Protein AF-A0A452ZSL3-F1 (afdb_monomer_lite)

Sequence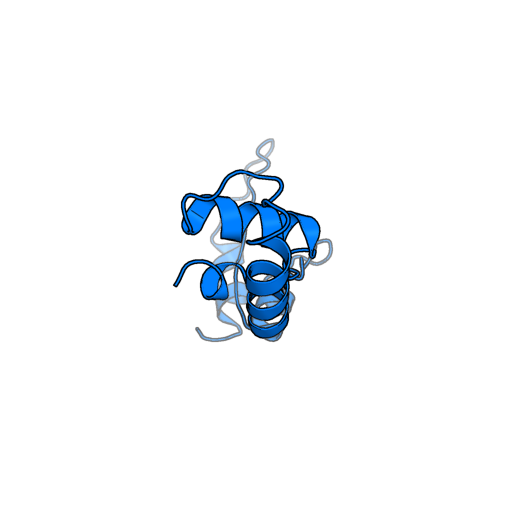 (92 aa):
MREDFWVDIKDAFPVIPGVDSRVLVTTARQTIAMKSSSRDGHVYVMRTLADDHSRQLFCEEASLVYPPSVGDTKLSSEVIKRCDGLPLALVT

Radius of gyration: 20.01 Å; chains: 1; bounding box: 42×24×55 Å

Secondary structure (DSSP, 8-state):
--TTHHHHHGGGS---TT---------S-HHHHHHHS-TT-----PPPPPHHHHHHHHHHHTT--SSPPHHHHHHHHHHHHHHTT-HHHH--

Structure (mmCIF, N/CA/C/O backbone):
data_AF-A0A452ZSL3-F1
#
_entry.id   AF-A0A452ZSL3-F1
#
loop_
_atom_site.group_PDB
_atom_site.id
_atom_site.type_symbol
_atom_site.label_atom_id
_atom_site.label_alt_id
_atom_site.label_comp_id
_atom_site.label_asym_id
_atom_site.label_entity_id
_atom_site.label_seq_id
_atom_site.pdbx_PDB_ins_code
_atom_site.Cartn_x
_atom_site.Cartn_y
_atom_site.Cartn_z
_atom_site.occupancy
_atom_site.B_iso_or_equiv
_atom_site.auth_seq_id
_atom_site.auth_comp_id
_atom_site.auth_asym_id
_atom_site.auth_atom_id
_atom_site.pdbx_PDB_model_num
ATOM 1 N N . MET A 1 1 ? -4.970 4.910 -17.205 1.00 58.59 1 MET A N 1
ATOM 2 C CA . MET A 1 1 ? -3.695 4.384 -17.741 1.00 58.59 1 MET A CA 1
ATOM 3 C C . MET A 1 1 ? -4.029 3.261 -18.709 1.00 58.59 1 MET A C 1
ATOM 5 O O . MET A 1 1 ? -4.824 2.406 -18.338 1.00 58.59 1 MET A O 1
ATOM 9 N N . ARG A 1 2 ? -3.519 3.296 -19.947 1.00 74.69 2 ARG A N 1
ATOM 10 C CA . ARG A 1 2 ? -3.645 2.151 -20.864 1.00 74.69 2 ARG A CA 1
ATOM 11 C C . ARG A 1 2 ? -2.842 0.993 -20.280 1.00 74.69 2 ARG A C 1
ATOM 13 O O . ARG A 1 2 ? -1.709 1.213 -19.869 1.00 74.69 2 ARG A O 1
ATOM 20 N N . GLU A 1 3 ? -3.433 -0.195 -20.203 1.00 74.81 3 GLU A N 1
ATOM 21 C CA . GLU A 1 3 ? -2.805 -1.328 -19.510 1.00 74.81 3 GLU A CA 1
ATOM 22 C C . GLU A 1 3 ? -1.483 -1.767 -20.146 1.00 74.81 3 GLU A C 1
ATOM 24 O O . GLU A 1 3 ? -0.608 -2.260 -19.443 1.00 74.81 3 GLU A O 1
ATOM 29 N N . ASP A 1 4 ? -1.326 -1.548 -21.450 1.00 80.75 4 ASP A N 1
ATOM 30 C CA . ASP A 1 4 ? -0.152 -1.990 -22.207 1.00 80.75 4 ASP A CA 1
ATOM 31 C C . ASP A 1 4 ? 0.940 -0.920 -22.298 1.00 80.75 4 ASP A C 1
ATOM 33 O O . ASP A 1 4 ? 2.030 -1.192 -22.782 1.00 80.75 4 ASP A O 1
ATOM 37 N N . PHE A 1 5 ? 0.700 0.280 -21.761 1.00 83.81 5 PHE A N 1
ATOM 38 C CA . PHE A 1 5 ? 1.647 1.394 -21.856 1.00 83.81 5 PHE A CA 1
ATOM 39 C C . PHE A 1 5 ? 3.012 1.079 -21.221 1.00 83.81 5 PHE A C 1
ATOM 41 O O . PHE A 1 5 ? 4.036 1.604 -21.650 1.00 83.81 5 PHE A O 1
ATOM 48 N N . TRP A 1 6 ? 3.042 0.205 -20.207 1.00 84.88 6 TRP A N 1
ATOM 49 C CA . TRP A 1 6 ? 4.303 -0.242 -19.618 1.00 84.88 6 TRP A CA 1
ATOM 50 C C . TRP A 1 6 ? 5.185 -1.007 -20.615 1.00 84.88 6 TRP A C 1
ATOM 52 O O . TRP A 1 6 ? 6.406 -0.870 -20.580 1.00 84.88 6 TRP A O 1
ATOM 62 N N . VAL A 1 7 ? 4.575 -1.794 -21.510 1.00 81.19 7 VAL A N 1
ATOM 63 C CA . VAL A 1 7 ? 5.296 -2.556 -22.539 1.00 81.19 7 VAL A CA 1
ATOM 64 C C . VAL A 1 7 ? 6.049 -1.609 -23.467 1.00 81.19 7 VAL A C 1
ATOM 66 O O . VAL A 1 7 ? 7.182 -1.911 -23.820 1.00 81.19 7 VAL A O 1
ATOM 69 N N . ASP A 1 8 ? 5.452 -0.458 -23.778 1.00 84.81 8 ASP A N 1
ATOM 70 C CA . ASP A 1 8 ? 6.039 0.546 -24.664 1.00 84.81 8 ASP A CA 1
ATOM 71 C C . ASP A 1 8 ? 7.144 1.363 -23.972 1.00 84.81 8 ASP A C 1
ATOM 73 O O . ASP A 1 8 ? 8.180 1.646 -24.567 1.00 84.81 8 ASP A O 1
ATOM 77 N N . ILE A 1 9 ? 6.940 1.767 -22.711 1.00 87.69 9 ILE A N 1
ATOM 78 C CA . ILE A 1 9 ? 7.862 2.693 -22.029 1.00 87.69 9 ILE A CA 1
ATOM 79 C C . ILE A 1 9 ? 9.083 2.006 -21.412 1.00 87.69 9 ILE A C 1
ATOM 81 O O . ILE A 1 9 ? 10.116 2.650 -21.245 1.00 87.69 9 ILE A O 1
ATOM 85 N N . LYS A 1 10 ? 8.998 0.715 -21.062 1.00 86.25 10 LYS A N 1
ATOM 86 C CA . LYS A 1 10 ? 10.094 0.025 -20.360 1.00 86.25 10 LYS A CA 1
ATOM 87 C C . LYS A 1 10 ? 11.401 0.012 -21.168 1.00 86.25 10 LYS A C 1
ATOM 89 O O . LYS A 1 10 ? 12.478 0.072 -20.586 1.00 86.25 10 LYS A O 1
ATOM 94 N N . ASP A 1 11 ? 11.300 -0.025 -22.494 1.00 87.25 11 ASP A N 1
ATOM 95 C CA . ASP A 1 11 ? 12.456 -0.090 -23.390 1.00 87.25 11 ASP A CA 1
ATOM 96 C C . ASP A 1 11 ? 13.090 1.298 -23.613 1.00 87.25 11 ASP A C 1
ATOM 98 O O . ASP A 1 11 ? 14.180 1.404 -24.171 1.00 87.25 11 ASP A O 1
ATOM 102 N N . ALA A 1 12 ? 12.444 2.373 -23.139 1.00 90.38 12 ALA A N 1
ATOM 103 C CA . ALA A 1 12 ? 13.012 3.719 -23.139 1.00 90.38 12 ALA A CA 1
ATOM 104 C C . ALA A 1 12 ? 14.004 3.949 -21.983 1.00 90.38 12 ALA A C 1
ATOM 106 O O . ALA A 1 12 ? 14.740 4.938 -21.997 1.00 90.38 12 ALA A O 1
ATOM 107 N N . PHE A 1 13 ? 14.033 3.069 -20.973 1.00 89.62 13 PHE A N 1
ATOM 108 C CA . PHE A 1 13 ? 14.983 3.186 -19.869 1.00 89.62 13 PHE A CA 1
ATOM 109 C C . PHE A 1 13 ? 16.390 2.745 -20.313 1.00 89.62 13 PHE A C 1
ATOM 111 O O . PHE A 1 13 ? 16.541 1.677 -20.910 1.00 89.62 13 PHE A O 1
ATOM 118 N N . PRO A 1 14 ? 17.443 3.531 -20.022 1.00 90.25 14 PRO A N 1
ATOM 119 C CA . PRO A 1 14 ? 18.797 3.197 -20.445 1.00 90.25 14 PRO A CA 1
ATOM 120 C C . PRO A 1 14 ? 19.332 1.969 -19.697 1.00 90.25 14 PRO A C 1
ATOM 122 O O . PRO A 1 14 ? 19.270 1.897 -18.470 1.00 90.25 14 PRO A O 1
ATOM 125 N N . VAL A 1 15 ? 19.932 1.033 -20.437 1.00 88.62 15 VAL A N 1
ATOM 126 C CA . VAL A 1 15 ? 20.639 -0.129 -19.880 1.00 88.62 15 VAL A CA 1
ATOM 127 C C . VAL A 1 15 ? 22.137 0.158 -19.905 1.00 88.62 15 VAL A C 1
ATOM 129 O O . VAL A 1 15 ? 22.782 0.063 -20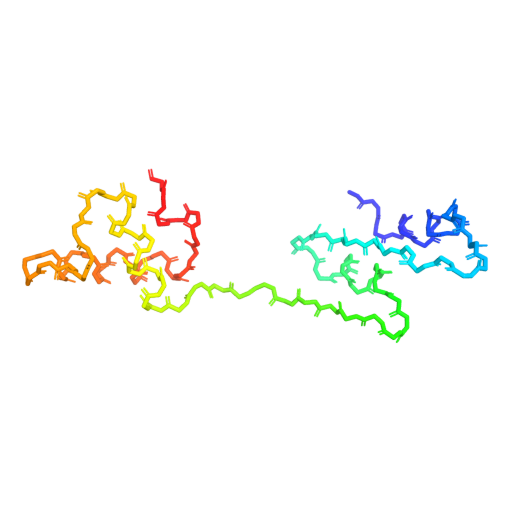.949 1.00 88.62 15 VAL A O 1
ATOM 132 N N . ILE A 1 16 ? 22.687 0.553 -18.755 1.00 93.69 16 ILE A N 1
ATOM 133 C CA . ILE A 1 16 ? 24.099 0.930 -18.612 1.00 93.69 16 ILE A CA 1
ATOM 134 C C . ILE A 1 16 ? 24.852 -0.201 -17.893 1.00 93.69 16 ILE A C 1
ATOM 136 O O . ILE A 1 16 ? 24.495 -0.536 -16.760 1.00 93.69 16 ILE A O 1
ATOM 140 N N . PRO A 1 17 ? 25.901 -0.791 -18.500 1.00 93.31 17 PRO A N 1
ATOM 141 C CA . PRO A 1 17 ? 26.702 -1.824 -17.849 1.00 93.31 17 PRO A CA 1
ATOM 142 C C . PRO A 1 17 ? 27.264 -1.360 -16.499 1.00 93.31 17 PRO A C 1
ATOM 144 O O . PRO A 1 17 ? 27.856 -0.288 -16.401 1.00 93.31 17 PRO A O 1
ATOM 147 N N . GLY A 1 18 ? 27.090 -2.180 -15.461 1.00 93.94 18 GLY A N 1
ATOM 148 C CA . GLY A 1 18 ? 27.548 -1.876 -14.100 1.00 93.94 18 GLY A CA 1
ATOM 149 C C . GLY A 1 18 ? 26.594 -1.012 -13.265 1.00 93.94 18 GLY A C 1
ATOM 150 O O . GLY A 1 18 ? 26.912 -0.728 -12.113 1.00 93.94 18 GLY A O 1
ATOM 151 N N . VAL A 1 19 ? 25.429 -0.626 -13.799 1.00 93.25 19 VAL A N 1
ATOM 152 C CA . VAL A 1 19 ? 24.407 0.147 -13.075 1.00 93.25 19 VAL A CA 1
ATOM 153 C C . VAL A 1 19 ? 23.146 -0.697 -12.868 1.00 93.25 19 VAL A C 1
ATOM 155 O O . VAL A 1 19 ? 22.532 -1.141 -13.833 1.00 93.25 19 VAL A O 1
ATOM 158 N N . ASP A 1 20 ? 22.725 -0.872 -11.612 1.00 87.62 20 ASP A N 1
ATOM 159 C CA . ASP A 1 20 ? 21.494 -1.592 -11.235 1.00 87.62 20 ASP A CA 1
ATOM 160 C C . ASP A 1 20 ? 20.364 -0.610 -10.882 1.00 87.62 20 ASP A C 1
ATOM 162 O O . ASP A 1 20 ? 19.998 -0.424 -9.720 1.00 87.62 20 ASP A O 1
ATOM 166 N N . SER A 1 21 ? 19.846 0.096 -11.890 1.00 87.38 21 SER A N 1
ATOM 167 C CA . SER A 1 21 ? 18.684 0.978 -11.712 1.00 87.38 21 SER A CA 1
ATOM 168 C C . SER A 1 21 ? 17.388 0.174 -11.581 1.00 87.38 21 SER A C 1
ATOM 170 O O . SER A 1 21 ? 17.176 -0.802 -12.297 1.00 87.38 21 SER A O 1
ATOM 172 N N . ARG A 1 22 ? 16.491 0.607 -10.685 1.00 87.00 22 ARG A N 1
ATOM 173 C CA . ARG A 1 22 ? 15.224 -0.082 -10.386 1.00 87.00 22 ARG A CA 1
ATOM 174 C C . ARG A 1 22 ? 14.042 0.872 -10.500 1.00 87.00 22 ARG A C 1
ATOM 176 O O . ARG A 1 22 ? 14.125 2.015 -10.061 1.00 87.00 22 ARG A O 1
ATOM 183 N N . VAL A 1 23 ? 12.930 0.379 -11.041 1.00 86.75 23 VAL A N 1
ATOM 184 C CA . VAL A 1 23 ? 11.652 1.104 -11.099 1.00 86.75 23 VAL A CA 1
ATOM 185 C C . VAL A 1 23 ? 10.645 0.412 -10.186 1.00 86.75 23 VAL A C 1
ATOM 187 O O . VAL A 1 23 ? 10.452 -0.799 -10.284 1.00 86.75 23 VAL A O 1
ATOM 190 N N . LEU A 1 24 ? 9.996 1.182 -9.311 1.00 89.31 24 LEU A N 1
ATOM 191 C CA . LEU A 1 24 ? 8.897 0.714 -8.468 1.00 89.31 24 LEU A CA 1
ATOM 192 C C . LEU A 1 24 ? 7.573 1.253 -9.015 1.00 89.31 24 LEU A C 1
ATOM 194 O O . LEU A 1 24 ? 7.373 2.464 -9.081 1.00 89.31 24 LEU A O 1
ATOM 198 N N . VAL A 1 25 ? 6.662 0.354 -9.381 1.00 89.56 25 VAL A N 1
ATOM 199 C CA . VAL A 1 25 ? 5.315 0.704 -9.851 1.00 89.56 25 VAL A CA 1
ATOM 200 C C . VAL A 1 25 ? 4.306 0.392 -8.751 1.00 89.56 25 VAL A C 1
ATOM 202 O O . VAL A 1 25 ? 4.223 -0.745 -8.291 1.00 89.56 25 VAL A O 1
ATOM 205 N N . THR A 1 26 ? 3.511 1.386 -8.348 1.00 93.56 26 THR A N 1
ATOM 206 C CA . THR A 1 26 ? 2.392 1.214 -7.412 1.00 93.56 26 THR A CA 1
ATOM 207 C C . THR A 1 26 ? 1.067 1.402 -8.149 1.00 93.56 26 THR A C 1
ATOM 209 O O . THR A 1 26 ? 0.902 2.304 -8.969 1.00 93.56 26 THR A O 1
ATOM 212 N N . THR A 1 27 ? 0.110 0.507 -7.916 1.00 92.25 27 THR A N 1
ATOM 213 C CA . THR A 1 27 ? -1.203 0.548 -8.571 1.00 92.25 27 THR A CA 1
ATOM 214 C C . THR A 1 27 ? -2.226 -0.233 -7.757 1.00 92.25 27 THR A C 1
ATOM 216 O O . THR A 1 27 ? -1.896 -1.253 -7.159 1.00 92.25 27 THR A O 1
ATOM 219 N N . ALA A 1 28 ? -3.482 0.213 -7.774 1.00 93.69 28 ALA A N 1
ATOM 220 C CA . ALA A 1 28 ? -4.605 -0.540 -7.212 1.00 93.69 28 ALA A CA 1
ATOM 221 C C . ALA A 1 28 ? -5.124 -1.642 -8.164 1.00 93.69 28 ALA A C 1
ATOM 223 O O . ALA A 1 28 ? -5.971 -2.445 -7.785 1.00 93.69 28 ALA A O 1
ATOM 224 N N . ARG A 1 29 ? -4.653 -1.682 -9.422 1.00 91.31 29 ARG A N 1
ATOM 225 C CA . ARG A 1 29 ? -5.104 -2.639 -10.447 1.00 91.31 29 ARG A CA 1
ATOM 226 C C . ARG A 1 29 ? -4.097 -3.772 -10.619 1.00 91.31 29 ARG A C 1
ATOM 228 O O . ARG A 1 29 ? -3.020 -3.558 -11.175 1.00 91.31 29 ARG A O 1
ATOM 235 N N . GLN A 1 30 ? -4.490 -4.989 -10.249 1.00 89.00 30 GLN A N 1
ATOM 236 C CA . GLN A 1 30 ? -3.648 -6.185 -10.374 1.00 89.00 30 GLN A CA 1
ATOM 237 C C . GLN A 1 30 ? -3.179 -6.444 -11.816 1.00 89.00 30 GLN A C 1
ATOM 239 O O . GLN A 1 30 ? -2.029 -6.823 -12.020 1.00 89.00 30 GLN A O 1
ATOM 244 N N . THR A 1 31 ? -4.024 -6.178 -12.820 1.00 89.06 31 THR A N 1
ATOM 245 C CA . THR A 1 31 ? -3.666 -6.354 -14.240 1.00 89.06 31 THR A CA 1
ATOM 246 C C . THR A 1 31 ? -2.475 -5.490 -14.647 1.00 89.06 31 THR A C 1
ATOM 248 O O . THR A 1 31 ? -1.575 -5.966 -15.335 1.00 89.06 31 THR A O 1
ATOM 251 N N . ILE A 1 32 ? -2.430 -4.241 -14.172 1.00 89.75 32 ILE A N 1
ATOM 252 C CA . ILE A 1 32 ? -1.309 -3.328 -14.415 1.00 89.75 32 ILE A CA 1
ATOM 253 C C . ILE A 1 32 ? -0.069 -3.823 -13.667 1.00 89.75 32 ILE A C 1
ATOM 255 O O . ILE A 1 32 ? 0.995 -3.895 -14.264 1.00 89.75 32 ILE A O 1
ATOM 259 N N . ALA A 1 33 ? -0.201 -4.233 -12.400 1.00 90.94 33 ALA A N 1
ATOM 260 C CA . ALA A 1 33 ? 0.931 -4.737 -11.620 1.00 90.94 33 ALA A CA 1
ATOM 261 C C . ALA A 1 33 ? 1.609 -5.947 -12.288 1.00 90.94 33 ALA A C 1
ATOM 263 O O . ALA A 1 33 ? 2.833 -5.996 -12.385 1.00 90.94 33 ALA A O 1
ATOM 264 N N . MET A 1 34 ? 0.815 -6.888 -12.809 1.00 87.38 34 MET A N 1
ATOM 265 C CA . MET A 1 34 ? 1.319 -8.055 -13.538 1.00 87.38 34 MET A CA 1
ATOM 266 C C . MET A 1 34 ? 2.039 -7.658 -14.829 1.00 87.38 34 MET A C 1
ATOM 268 O O . MET A 1 34 ? 3.165 -8.094 -15.053 1.00 87.38 34 MET A O 1
ATOM 272 N N . LYS A 1 35 ? 1.432 -6.795 -15.654 1.00 86.88 35 LYS A N 1
ATOM 273 C CA . LYS A 1 35 ? 2.051 -6.312 -16.902 1.00 86.88 35 LYS A CA 1
ATOM 274 C C . LYS A 1 35 ? 3.315 -5.485 -16.656 1.00 86.88 35 LYS A C 1
ATOM 276 O O . LYS A 1 35 ? 4.207 -5.479 -17.499 1.00 86.88 35 LYS A O 1
ATOM 281 N N . SER A 1 36 ? 3.387 -4.799 -15.514 1.00 87.69 36 SER A N 1
ATOM 282 C CA . SER A 1 36 ? 4.541 -3.996 -15.110 1.00 87.69 36 SER A CA 1
ATOM 283 C C . SER A 1 36 ? 5.676 -4.792 -14.473 1.00 87.69 36 SER A C 1
ATOM 285 O O . SER A 1 36 ? 6.798 -4.293 -14.389 1.00 87.69 36 SER A O 1
ATOM 287 N N . SER A 1 37 ? 5.418 -6.028 -14.050 1.00 86.50 37 SER A N 1
ATOM 288 C CA . SER A 1 37 ? 6.458 -6.904 -13.519 1.00 86.50 37 SER A CA 1
ATOM 289 C C . SER A 1 37 ? 7.376 -7.426 -14.629 1.00 86.50 37 SER A C 1
ATOM 291 O O . SER A 1 37 ? 6.935 -7.749 -15.734 1.00 86.50 37 SER A O 1
ATOM 293 N N . SER A 1 38 ? 8.680 -7.493 -14.352 1.00 78.12 38 SER A N 1
ATOM 294 C CA . SER A 1 38 ? 9.612 -8.239 -15.198 1.00 78.12 38 SER A CA 1
ATOM 295 C C . SER A 1 38 ? 9.362 -9.746 -15.058 1.00 78.12 38 SER A C 1
ATOM 297 O O . SER A 1 38 ? 8.675 -10.193 -14.143 1.00 78.12 38 SER A O 1
ATOM 299 N N . ARG A 1 39 ? 9.929 -10.554 -15.960 1.00 68.19 39 ARG A N 1
ATOM 300 C CA . ARG A 1 39 ? 9.767 -12.020 -15.952 1.00 68.19 39 ARG A CA 1
ATOM 301 C C . ARG A 1 39 ? 10.248 -12.684 -14.647 1.00 68.19 39 ARG A C 1
ATOM 303 O O . ARG A 1 39 ? 9.685 -13.701 -14.263 1.00 68.19 39 ARG A O 1
ATOM 310 N N . ASP A 1 40 ? 11.205 -12.058 -13.961 1.00 67.00 40 ASP A N 1
ATOM 311 C CA . ASP A 1 40 ? 11.687 -12.419 -12.614 1.00 67.00 40 ASP A CA 1
ATOM 312 C C . ASP A 1 40 ? 11.261 -11.384 -11.548 1.00 67.00 40 ASP A C 1
ATOM 314 O O . ASP A 1 40 ? 11.818 -11.306 -10.453 1.00 67.00 40 ASP A O 1
ATOM 318 N N . GLY A 1 41 ? 10.308 -10.519 -11.894 1.00 68.75 41 GLY A N 1
ATOM 319 C CA . GLY A 1 41 ? 9.831 -9.422 -11.067 1.00 68.75 41 GLY A CA 1
ATOM 320 C C . GLY A 1 41 ? 8.863 -9.895 -9.991 1.00 68.75 41 GLY A C 1
ATOM 321 O O . GLY A 1 41 ? 8.109 -10.849 -10.167 1.00 68.75 41 GLY A O 1
ATOM 322 N N . HIS A 1 42 ? 8.855 -9.195 -8.860 1.00 80.44 42 HIS A N 1
ATOM 323 C CA . HIS A 1 42 ? 7.972 -9.498 -7.741 1.00 80.44 42 HIS A CA 1
ATOM 324 C C . HIS A 1 42 ? 6.790 -8.521 -7.711 1.00 80.44 42 HIS A C 1
ATOM 326 O O . HIS A 1 42 ? 6.988 -7.314 -7.578 1.00 80.44 42 HIS A O 1
ATOM 332 N N . VAL A 1 43 ? 5.558 -9.033 -7.805 1.00 90.69 43 VAL A N 1
ATOM 333 C CA . VAL A 1 43 ? 4.351 -8.246 -7.511 1.00 90.69 43 VAL A CA 1
ATOM 334 C C . VAL A 1 43 ? 4.071 -8.342 -6.018 1.00 90.69 43 VAL A C 1
ATOM 336 O O . VAL A 1 43 ? 3.639 -9.382 -5.523 1.00 90.69 43 VAL A O 1
ATOM 339 N N . TYR A 1 44 ? 4.299 -7.243 -5.305 1.00 92.75 44 TYR A N 1
ATOM 340 C CA . TYR A 1 44 ? 3.960 -7.148 -3.892 1.00 92.75 44 TYR A CA 1
ATOM 341 C C . TYR A 1 44 ? 2.497 -6.729 -3.718 1.00 92.75 44 TYR A C 1
ATOM 343 O O . TYR A 1 44 ? 2.096 -5.640 -4.133 1.00 92.75 44 TYR A O 1
ATOM 351 N N . VAL A 1 45 ? 1.698 -7.588 -3.082 1.00 92.94 45 VAL A N 1
ATOM 352 C CA . VAL A 1 45 ? 0.324 -7.255 -2.687 1.00 92.94 45 VAL A CA 1
ATOM 353 C C . VAL A 1 45 ? 0.368 -6.565 -1.328 1.00 92.94 45 VAL A C 1
ATOM 355 O O . VAL A 1 45 ? 0.681 -7.196 -0.317 1.00 92.94 45 VAL A O 1
ATOM 358 N N . MET A 1 46 ? 0.056 -5.268 -1.312 1.00 93.94 46 MET A N 1
ATOM 359 C CA . MET A 1 46 ? -0.015 -4.487 -0.079 1.00 93.94 46 MET A CA 1
ATOM 360 C C . MET A 1 46 ? -1.139 -5.027 0.813 1.00 93.94 46 MET A C 1
ATOM 362 O O . MET A 1 46 ? -2.283 -5.139 0.376 1.00 93.94 46 MET A O 1
ATOM 366 N N . ARG A 1 47 ? -0.793 -5.399 2.048 1.00 95.19 47 ARG A N 1
ATOM 367 C CA . ARG A 1 47 ? -1.739 -5.894 3.057 1.00 95.19 47 ARG A CA 1
ATOM 368 C C . ARG A 1 47 ? -2.239 -4.745 3.926 1.00 95.19 47 ARG A C 1
ATOM 370 O O . ARG A 1 47 ? -1.575 -3.715 4.031 1.00 95.19 47 ARG A O 1
ATOM 377 N N . THR A 1 48 ? -3.388 -4.950 4.557 1.00 96.44 48 THR A N 1
ATOM 378 C CA . THR A 1 48 ? -3.850 -4.110 5.663 1.00 96.44 48 THR A CA 1
ATOM 379 C C . THR A 1 48 ? -2.942 -4.286 6.883 1.00 96.44 48 THR A C 1
ATOM 381 O O . THR A 1 48 ? -2.140 -5.225 6.959 1.00 96.44 48 THR A O 1
ATOM 384 N N . LEU A 1 49 ? -3.030 -3.345 7.819 1.00 97.00 49 LEU A N 1
ATOM 385 C CA . LEU A 1 49 ? -2.317 -3.413 9.086 1.00 97.00 49 LEU A CA 1
ATOM 386 C C . LEU A 1 49 ? -2.856 -4.567 9.932 1.00 97.00 49 LEU A C 1
ATOM 388 O O . LEU A 1 49 ? -4.054 -4.840 9.946 1.00 97.00 49 LEU A O 1
ATOM 392 N N . ALA A 1 50 ? -1.961 -5.206 10.681 1.00 95.38 50 ALA A N 1
ATOM 393 C CA . ALA A 1 50 ? -2.361 -6.095 11.762 1.00 95.38 50 ALA A CA 1
ATOM 394 C C . ALA A 1 50 ? -3.008 -5.293 12.909 1.00 95.38 50 ALA A C 1
ATOM 396 O O . ALA A 1 50 ? -2.835 -4.075 13.007 1.00 95.38 50 ALA A O 1
ATOM 397 N N . ASP A 1 51 ? -3.762 -5.965 13.778 1.00 92.56 51 ASP A N 1
ATOM 398 C CA . ASP A 1 51 ? -4.517 -5.331 14.869 1.00 92.56 51 ASP A CA 1
ATOM 399 C C . ASP A 1 51 ? -3.642 -4.502 15.823 1.00 92.56 51 ASP A C 1
ATOM 401 O O . ASP A 1 51 ? -4.064 -3.444 16.290 1.00 92.56 51 ASP A O 1
ATOM 405 N N . ASP A 1 52 ? -2.426 -4.965 16.113 1.00 93.06 52 ASP A N 1
ATOM 406 C CA . ASP A 1 52 ? -1.453 -4.277 16.966 1.00 93.06 52 ASP A CA 1
ATOM 407 C C . ASP A 1 52 ? -0.972 -2.965 16.330 1.00 93.06 52 ASP A C 1
ATOM 409 O O . ASP A 1 52 ? -1.030 -1.911 16.964 1.00 93.06 52 ASP A O 1
ATOM 413 N N . HIS A 1 53 ? -0.608 -3.008 15.048 1.00 95.75 53 HIS A N 1
ATOM 414 C CA . HIS A 1 53 ? -0.188 -1.838 14.277 1.00 95.75 53 HIS A CA 1
ATOM 415 C C . HIS A 1 53 ? -1.352 -0.868 14.032 1.00 95.75 53 HIS A C 1
ATOM 417 O O . HIS A 1 53 ? -1.171 0.346 14.072 1.00 95.75 53 HIS A O 1
ATOM 423 N N . SER A 1 54 ? -2.566 -1.388 13.834 1.00 95.44 54 SER A N 1
ATOM 424 C CA . SER A 1 54 ? -3.785 -0.581 13.711 1.00 95.44 54 SER A CA 1
ATOM 425 C C . SER A 1 54 ? -4.089 0.167 15.006 1.00 95.44 54 SER A C 1
ATOM 427 O O . SER A 1 54 ? -4.467 1.337 14.980 1.00 95.44 54 SER A O 1
ATOM 429 N N . ARG A 1 55 ? -3.901 -0.496 16.154 1.00 93.25 55 ARG A N 1
ATOM 430 C CA . ARG A 1 55 ? -4.085 0.107 17.477 1.00 93.25 55 ARG A CA 1
ATOM 431 C C . ARG A 1 55 ? -3.041 1.165 17.769 1.00 93.25 55 ARG A C 1
ATOM 433 O O . ARG A 1 55 ? -3.398 2.210 18.299 1.00 93.25 55 ARG A O 1
ATOM 440 N N . GLN A 1 56 ? -1.788 0.897 17.415 1.00 94.56 56 GLN A N 1
ATOM 441 C CA . GLN A 1 56 ? -0.722 1.880 17.529 1.00 94.56 56 GLN A CA 1
ATOM 442 C C . GLN A 1 56 ? -1.051 3.132 16.706 1.00 94.56 56 GLN A C 1
ATOM 444 O O . GLN A 1 56 ? -1.094 4.219 17.275 1.00 94.56 56 GLN A O 1
ATOM 449 N N . LEU A 1 57 ? -1.379 2.972 15.418 1.00 95.25 57 LEU A N 1
ATOM 450 C CA . LEU A 1 57 ? -1.712 4.090 14.532 1.00 95.25 57 LEU A CA 1
ATOM 451 C C . LEU A 1 57 ? -2.925 4.889 15.029 1.00 95.25 57 LEU A C 1
ATOM 453 O O . LEU A 1 57 ? -2.889 6.114 15.049 1.00 95.25 57 LEU A O 1
ATOM 457 N N . PHE A 1 58 ? -3.986 4.210 15.476 1.00 93.31 58 PHE A N 1
ATOM 458 C CA . PHE A 1 58 ? -5.164 4.880 16.031 1.00 93.31 58 PHE A CA 1
ATOM 459 C C . PHE A 1 58 ? -4.836 5.682 17.295 1.00 93.31 58 PHE A C 1
ATOM 461 O O . PHE A 1 58 ? -5.317 6.800 17.452 1.00 93.31 58 PHE A O 1
ATOM 468 N N . CYS A 1 59 ? -4.031 5.126 18.208 1.00 92.12 59 CYS A N 1
ATOM 469 C CA . CYS A 1 59 ? -3.614 5.847 19.409 1.00 92.12 59 CYS A CA 1
ATOM 470 C C . CYS A 1 59 ? -2.776 7.080 19.058 1.00 92.12 59 CYS A C 1
ATOM 472 O O . CYS A 1 59 ? -3.008 8.138 19.636 1.00 92.12 59 CYS A O 1
ATOM 474 N N . GLU A 1 60 ? -1.849 6.955 18.105 1.00 92.69 60 GLU A N 1
ATOM 475 C CA . GLU A 1 60 ? -1.036 8.072 17.619 1.00 92.69 60 GLU A CA 1
ATOM 476 C C . GLU A 1 60 ? -1.913 9.188 17.029 1.00 92.69 60 GLU A C 1
ATOM 478 O O . GLU A 1 60 ? -1.785 10.337 17.451 1.00 92.69 60 GLU A O 1
ATOM 483 N N . GL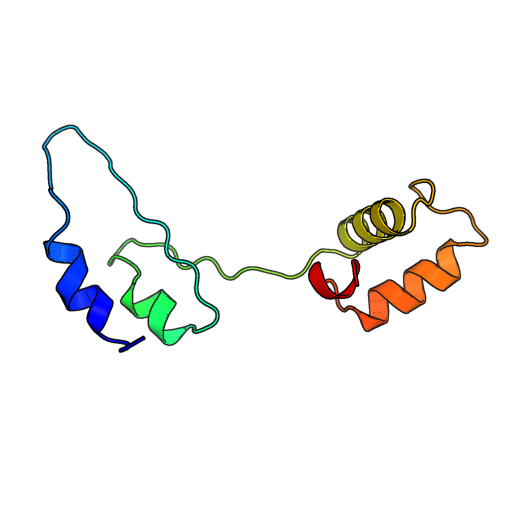U A 1 61 ? -2.858 8.858 16.143 1.00 92.69 61 GLU A N 1
ATOM 484 C CA . GLU A 1 61 ? -3.750 9.853 15.530 1.00 92.69 61 GLU A CA 1
ATOM 485 C C . GLU A 1 61 ? -4.692 10.504 16.554 1.00 92.69 61 GLU A C 1
ATOM 487 O O . GLU A 1 61 ? -4.830 11.725 16.617 1.00 92.69 61 GLU A O 1
ATOM 492 N N . ALA A 1 62 ? -5.318 9.696 17.412 1.00 89.50 62 ALA A N 1
ATOM 493 C CA . ALA A 1 62 ? -6.256 10.177 18.423 1.00 89.50 62 ALA A CA 1
ATOM 494 C C . ALA A 1 62 ? -5.562 10.886 19.604 1.00 89.50 62 ALA A C 1
ATOM 496 O O . ALA A 1 62 ? -6.234 11.269 20.564 1.00 89.50 62 ALA A O 1
ATOM 497 N N . SER A 1 63 ? -4.232 11.054 19.559 1.00 88.88 63 SER A N 1
ATOM 498 C CA . SER A 1 63 ? -3.419 11.610 20.649 1.00 88.88 63 SER A CA 1
ATOM 499 C C . SER A 1 63 ? -3.630 10.880 21.986 1.00 88.88 63 SER A C 1
ATOM 501 O O . SER A 1 63 ? -3.618 11.484 23.061 1.00 88.88 63 SER A O 1
ATOM 503 N N . LEU A 1 64 ? -3.838 9.564 21.918 1.00 88.06 64 LEU A N 1
ATOM 504 C CA . LEU A 1 64 ? -3.972 8.668 23.062 1.00 88.06 64 LEU A CA 1
ATOM 505 C C . LEU A 1 64 ? -2.623 8.024 23.403 1.00 88.06 64 LEU A C 1
ATOM 507 O O . LEU A 1 64 ? -1.752 7.837 22.556 1.00 88.06 64 LEU A O 1
ATOM 511 N N . VAL A 1 65 ? -2.465 7.611 24.659 1.00 88.25 65 VAL A N 1
ATOM 512 C CA . VAL A 1 65 ? -1.296 6.830 25.087 1.00 88.25 65 VAL A CA 1
ATOM 513 C C . VAL A 1 65 ? -1.365 5.422 24.486 1.00 88.25 65 VAL A C 1
ATOM 515 O O . VAL A 1 65 ? -2.425 4.797 24.499 1.00 88.25 65 VAL A O 1
ATOM 518 N N . TYR A 1 66 ? -0.231 4.907 24.000 1.00 86.19 66 TYR A N 1
ATOM 519 C CA 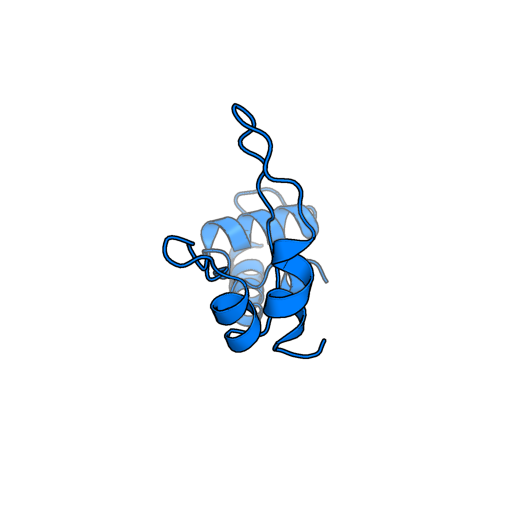. TYR A 1 66 ? -0.079 3.512 23.582 1.00 86.19 66 TYR A CA 1
ATOM 520 C C . TYR A 1 66 ? 0.7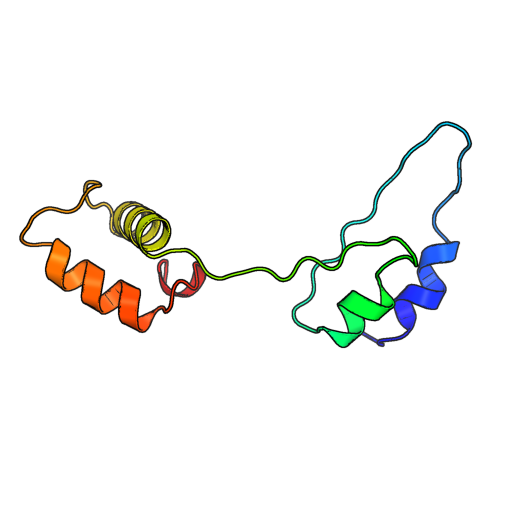85 2.732 24.596 1.00 86.19 66 TYR A C 1
ATOM 522 O O . TYR A 1 66 ? 1.896 3.173 24.902 1.00 86.19 66 TYR A O 1
ATOM 530 N N . PRO A 1 67 ? 0.325 1.574 25.110 1.00 85.44 67 PRO A N 1
ATOM 531 C CA . PRO A 1 67 ? -0.976 0.955 24.854 1.00 85.44 67 PRO A CA 1
ATOM 532 C C . PRO A 1 67 ? -2.137 1.740 25.503 1.00 85.44 67 PRO A C 1
ATOM 534 O O . PRO A 1 67 ? -1.930 2.404 26.522 1.00 85.44 67 PRO A O 1
ATOM 537 N N . PRO A 1 68 ? -3.357 1.662 24.935 1.00 82.19 68 PRO A N 1
ATOM 538 C CA . PRO A 1 68 ? -4.514 2.405 25.427 1.00 82.19 68 PRO A CA 1
ATOM 539 C C . PRO A 1 68 ? -4.887 2.026 26.861 1.00 82.19 68 PRO A C 1
ATOM 541 O O . PRO A 1 68 ? -4.710 0.885 27.296 1.00 82.19 68 PRO A O 1
ATOM 544 N N . SER A 1 69 ? -5.471 2.985 27.586 1.00 85.69 69 SER A N 1
ATOM 545 C CA . SER A 1 69 ? -6.032 2.733 28.913 1.00 85.69 69 SER A CA 1
ATOM 546 C C . SER A 1 69 ? -7.179 1.710 28.843 1.00 85.69 69 SER A C 1
ATOM 548 O O . SER A 1 69 ? -7.765 1.470 27.782 1.00 85.69 69 SER A O 1
ATOM 550 N N . VAL A 1 70 ? -7.561 1.117 29.980 1.00 83.12 70 VAL A N 1
ATOM 551 C CA . VAL A 1 70 ? -8.697 0.171 30.037 1.00 83.12 70 VAL A CA 1
ATOM 552 C C . VAL A 1 70 ? -9.991 0.811 29.508 1.00 83.12 70 VAL A C 1
ATOM 554 O O . VAL A 1 70 ? -10.777 0.135 28.844 1.00 83.12 70 VAL A O 1
ATOM 557 N N . GLY A 1 71 ? -10.188 2.116 29.742 1.00 82.06 71 GLY A N 1
ATOM 558 C CA . GLY A 1 71 ? -11.339 2.869 29.232 1.00 82.06 71 GLY A CA 1
ATOM 559 C C . GLY A 1 71 ? -11.327 3.015 27.708 1.00 82.06 71 GLY A C 1
ATOM 560 O O . GLY A 1 71 ? -12.344 2.780 27.054 1.00 82.06 71 GLY A O 1
ATOM 561 N N . ASP A 1 72 ? -10.158 3.297 27.135 1.00 83.12 72 ASP A N 1
ATOM 562 C CA . ASP A 1 72 ? -9.994 3.544 25.695 1.00 83.12 72 ASP A CA 1
ATOM 563 C C . ASP A 1 72 ? -9.868 2.248 24.882 1.00 83.12 72 ASP A C 1
ATOM 565 O O . ASP A 1 72 ? -10.070 2.229 23.665 1.00 83.12 72 ASP A O 1
ATOM 569 N N . THR A 1 73 ? -9.572 1.123 25.540 1.00 86.19 73 THR A N 1
ATOM 570 C CA . THR A 1 73 ? -9.389 -0.185 24.892 1.00 86.19 73 THR A CA 1
ATOM 571 C C . THR A 1 73 ? -10.656 -0.650 24.173 1.00 86.19 73 THR A C 1
ATOM 573 O O . THR A 1 73 ? -10.577 -1.200 23.071 1.00 86.19 73 THR A O 1
ATOM 576 N N . LYS A 1 74 ? -11.839 -0.427 24.760 1.00 86.94 74 LYS A N 1
ATOM 577 C CA . LYS A 1 74 ? -13.108 -0.848 24.147 1.00 86.94 74 LYS A CA 1
ATOM 578 C C . LYS A 1 74 ? -13.445 -0.001 22.919 1.00 86.94 74 LYS A C 1
ATOM 580 O O . LYS A 1 74 ? -13.766 -0.567 21.877 1.00 86.94 74 LYS A O 1
ATOM 585 N N . LEU A 1 75 ? -13.322 1.323 23.041 1.00 84.00 75 LEU A N 1
ATOM 586 C CA . LEU A 1 75 ? -13.567 2.265 21.947 1.00 84.00 75 LEU A CA 1
ATOM 587 C C . LEU A 1 75 ? -12.607 2.009 20.777 1.00 84.00 75 LEU A C 1
ATOM 589 O O . LEU A 1 75 ? -13.056 1.803 19.654 1.00 84.00 75 LEU A O 1
ATOM 593 N N . SER A 1 76 ? -11.302 1.931 21.057 1.00 85.56 76 SER A N 1
ATOM 594 C CA . SER A 1 76 ? -10.282 1.646 20.037 1.00 85.56 76 SER A CA 1
ATOM 595 C C . SER A 1 76 ? -10.531 0.313 19.333 1.00 85.56 76 SER A C 1
ATOM 597 O O . SER A 1 76 ? -10.442 0.244 18.114 1.00 85.56 76 SER A O 1
ATOM 599 N N . SER A 1 77 ? -10.915 -0.741 20.061 1.00 89.62 77 SER A N 1
ATOM 600 C CA . SER A 1 77 ? -11.191 -2.047 19.444 1.00 89.62 77 SER A CA 1
ATOM 601 C C . SER A 1 77 ? -12.402 -2.021 18.509 1.00 89.62 77 SER A C 1
ATOM 603 O O . SER A 1 77 ? -12.387 -2.693 17.480 1.00 89.62 77 SER A O 1
ATOM 605 N N . GLU A 1 78 ? -13.450 -1.257 18.838 1.00 90.75 78 GLU A N 1
ATOM 606 C CA . GLU A 1 78 ? -14.614 -1.123 17.956 1.00 90.75 78 GLU A CA 1
ATOM 607 C C . GLU A 1 78 ? -14.273 -0.336 16.685 1.00 90.75 78 GLU A C 1
ATOM 609 O O . GLU A 1 78 ? -14.662 -0.756 15.594 1.00 90.75 78 GLU A O 1
ATOM 614 N N . VAL A 1 79 ? -13.514 0.758 16.808 1.00 90.19 79 VAL A N 1
ATOM 615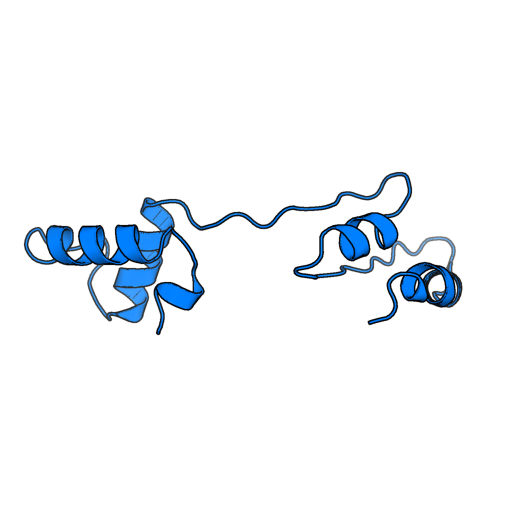 C CA . VAL A 1 79 ? -13.058 1.558 15.659 1.00 90.19 79 VAL A CA 1
ATOM 616 C C . VAL A 1 79 ? -12.146 0.732 14.753 1.00 90.19 79 VAL A C 1
ATOM 618 O O . VAL A 1 79 ? -12.436 0.596 13.568 1.00 90.19 79 VAL A O 1
ATOM 621 N N . ILE A 1 80 ? -11.113 0.093 15.310 1.00 92.50 80 ILE A N 1
ATOM 622 C CA . ILE A 1 80 ? -10.164 -0.737 14.549 1.00 92.50 80 ILE A CA 1
ATOM 623 C C . ILE A 1 80 ? -10.898 -1.830 13.769 1.00 92.50 80 ILE A C 1
ATOM 625 O O . ILE A 1 80 ? -10.628 -2.029 12.585 1.00 92.50 80 ILE A O 1
ATOM 629 N N . LYS A 1 81 ? -11.887 -2.483 14.394 1.00 93.38 81 LYS A N 1
ATOM 630 C CA . LYS A 1 81 ? -12.704 -3.507 13.734 1.00 93.38 81 LYS A CA 1
ATOM 631 C C . LYS A 1 81 ? -13.517 -2.956 12.558 1.00 93.38 81 LYS A C 1
ATOM 633 O O . LYS A 1 81 ? -13.743 -3.683 11.597 1.00 93.38 81 LYS A O 1
ATOM 638 N N . ARG A 1 82 ? -13.986 -1.704 12.622 1.00 93.44 82 ARG A N 1
ATOM 639 C CA . ARG A 1 82 ? -14.712 -1.064 11.509 1.00 93.44 82 ARG A CA 1
ATOM 640 C C . ARG A 1 82 ? -13.784 -0.625 10.378 1.00 93.44 82 ARG A C 1
ATOM 642 O O . ARG A 1 82 ? -14.216 -0.626 9.231 1.00 93.44 82 ARG A O 1
ATOM 649 N N . CYS A 1 83 ? -12.545 -0.263 10.696 1.00 94.81 83 CYS A N 1
ATOM 650 C CA . CYS A 1 83 ? -11.558 0.196 9.719 1.00 94.81 83 CYS A CA 1
ATOM 651 C C . CYS A 1 83 ? -10.816 -0.955 9.016 1.00 94.81 83 CYS A C 1
ATOM 653 O O . CYS A 1 83 ? -10.147 -0.709 8.016 1.00 94.81 83 CYS A O 1
ATOM 655 N N . ASP A 1 84 ? -10.930 -2.191 9.519 1.00 94.12 84 ASP A N 1
ATOM 656 C CA . ASP A 1 84 ? -10.392 -3.421 8.906 1.00 94.12 84 ASP A CA 1
ATOM 657 C C . ASP A 1 84 ? -8.885 -3.338 8.576 1.00 94.12 84 ASP A C 1
ATOM 659 O O . ASP A 1 84 ? -8.399 -3.798 7.542 1.00 94.12 84 ASP A O 1
ATOM 663 N N . GLY A 1 85 ? -8.133 -2.653 9.442 1.00 94.88 85 GLY A N 1
ATOM 664 C CA . GLY A 1 85 ? -6.696 -2.429 9.280 1.00 94.88 85 GLY A CA 1
ATOM 665 C C . GLY A 1 85 ? -6.305 -1.525 8.103 1.00 94.88 85 GLY A C 1
ATOM 666 O O . GLY A 1 85 ? -5.120 -1.434 7.783 1.00 94.88 85 GLY A O 1
ATOM 667 N N . LEU A 1 86 ? -7.248 -0.852 7.431 1.00 96.69 86 LEU A N 1
ATOM 668 C CA . LEU A 1 86 ? -6.928 0.149 6.410 1.00 96.69 86 LEU A CA 1
ATOM 669 C C . LEU A 1 86 ? -6.332 1.396 7.087 1.00 96.69 86 LEU A C 1
ATOM 671 O O . LEU A 1 86 ? -7.064 2.085 7.800 1.00 96.69 86 LEU A O 1
ATOM 675 N N . PRO A 1 87 ? -5.052 1.752 6.834 1.00 95.31 87 PRO A N 1
ATOM 676 C CA . PRO A 1 87 ? -4.412 2.886 7.505 1.00 95.31 87 PRO A CA 1
ATOM 677 C C . PRO A 1 87 ? -5.191 4.186 7.327 1.00 95.31 87 PRO A C 1
ATOM 679 O O . PRO A 1 87 ? -5.426 4.907 8.286 1.00 95.31 87 PRO A O 1
ATOM 682 N N . LEU A 1 88 ? -5.653 4.451 6.100 1.00 95.06 88 LEU A N 1
ATOM 683 C CA . LEU A 1 88 ? -6.360 5.688 5.786 1.00 95.06 88 LEU A CA 1
ATOM 684 C C . LEU A 1 88 ? -7.718 5.785 6.493 1.00 95.06 88 LEU A C 1
ATOM 686 O O . LEU A 1 88 ? -8.148 6.884 6.787 1.00 95.06 88 LEU A O 1
ATOM 690 N N . ALA A 1 89 ? -8.379 4.663 6.795 1.00 94.62 89 ALA A N 1
ATOM 691 C CA . ALA A 1 89 ? -9.640 4.674 7.539 1.00 94.62 89 ALA A CA 1
ATOM 692 C C . ALA A 1 89 ? -9.439 4.886 9.050 1.00 94.62 89 ALA A C 1
ATOM 694 O O . ALA A 1 89 ? -10.398 5.179 9.756 1.00 94.62 89 ALA A O 1
ATOM 695 N N . LEU A 1 90 ? -8.220 4.691 9.564 1.00 93.06 90 LEU A N 1
ATOM 696 C CA . LEU A 1 90 ? -7.886 4.889 10.977 1.00 93.06 90 LEU A CA 1
ATOM 697 C C . LEU A 1 90 ? -7.505 6.340 11.297 1.00 93.06 90 LEU A C 1
ATOM 699 O O . LEU A 1 90 ? -7.532 6.703 12.469 1.00 93.06 90 LEU A O 1
ATOM 703 N N . VAL A 1 91 ? -7.153 7.136 10.277 1.00 91.94 91 VAL A N 1
ATOM 704 C CA . VAL A 1 91 ? -6.609 8.500 10.429 1.00 91.94 91 VAL A CA 1
ATOM 705 C C . VAL A 1 91 ? -7.498 9.615 9.856 1.00 91.94 91 VAL A C 1
ATOM 707 O O . VAL A 1 91 ? -7.025 10.711 9.568 1.00 91.94 91 VAL A O 1
ATOM 710 N N . THR A 1 92 ? -8.779 9.327 9.621 1.00 79.12 92 THR A N 1
ATOM 711 C CA . THR A 1 92 ? -9.782 10.268 9.074 1.00 79.12 92 THR A CA 1
ATOM 712 C C . THR A 1 92 ? -10.731 10.775 10.136 1.00 79.12 92 THR A C 1
ATOM 714 O O . THR A 1 92 ? -11.044 11.984 10.106 1.00 79.12 92 THR A O 1
#

InterPro domains:
  IPR027417 P-loop containing nucleoside triphosphate hydrolase [SSF52540] (12-92)

Foldseek 3Di:
DPLQVLVVCVVVDDDDPPDDDDDDDDDPDPSSLVNNADPPGDRDDDDADDLQVLCVLLCVLVVADPVHDPVCVVVSVVQSVVCVRHSVSSND

Organism: Aegilops tauschii subsp. strangulata (NCBI:txid200361)

pLDDT: mean 88.43, std 6.92, range [58.59, 97.0]